Protein AF-A0A3E3DWA5-F1 (afdb_monomer_lite)

Foldseek 3Di:
DLVVVVCCCCPVVVDDDDPVRSVVSVVVVVVVVVVVVVVVLLVLLVQLVVCCVVVVAVDSVRSCVVVVPDPVSSVVSVVSNVVVD

Sequence (85 aa):
KAEQILEILEKKYDTLLEKEEEKEVRKMCTFSEALIEKSELRGKANSVLQLVKNHIASNIEQAMDMLSVEPSSREDIMKILEQKL

Secondary structure (DSSP, 8-state):
-HHHHHHHHHHHH-----HHHHHHHHHHHHHHHHHHHHHHHHHHHHHHHHHHHTTSSSSHHHHHHHTT--HHHHHHHHHHHHTT-

Radius of gyration: 19.06 Å; chains: 1; bounding box: 35×25×51 Å

pLDDT: mean 93.35, std 3.89, range [68.44, 97.12]

Organism: NCBI:txid1323

Structure (mmCIF, N/CA/C/O backbone):
data_AF-A0A3E3DWA5-F1
#
_entry.id   AF-A0A3E3DWA5-F1
#
loop_
_atom_site.group_PDB
_atom_site.id
_atom_site.type_symbol
_atom_site.label_atom_id
_atom_site.label_alt_id
_atom_site.label_comp_id
_atom_site.label_asym_id
_atom_site.label_entity_id
_atom_site.label_seq_id
_atom_site.pdbx_PDB_ins_code
_atom_site.Cartn_x
_atom_site.Cartn_y
_atom_site.Cartn_z
_atom_site.occupancy
_atom_site.B_iso_or_equiv
_atom_site.auth_seq_id
_atom_site.auth_comp_id
_atom_site.auth_asym_id
_atom_site.auth_atom_id
_atom_site.pdbx_PDB_model_num
ATOM 1 N N . LYS A 1 1 ? 10.816 -6.054 -8.806 1.00 83.00 1 LYS A N 1
ATOM 2 C CA . LYS A 1 1 ? 9.541 -6.172 -9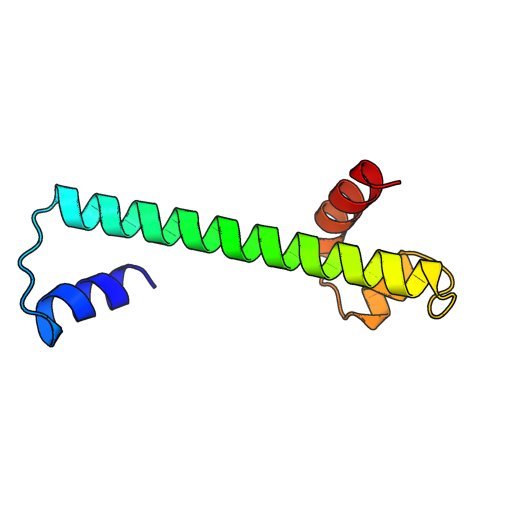.555 1.00 83.00 1 LYS A CA 1
ATOM 3 C C . LYS A 1 1 ? 9.630 -5.527 -10.939 1.00 83.00 1 LYS A C 1
ATOM 5 O O . LYS A 1 1 ? 9.337 -6.207 -11.910 1.00 83.00 1 LYS A O 1
ATOM 10 N N . ALA A 1 2 ? 10.110 -4.282 -11.048 1.00 91.62 2 ALA A N 1
ATOM 11 C CA . ALA A 1 2 ? 10.291 -3.598 -12.337 1.00 91.62 2 ALA A CA 1
ATOM 12 C C . ALA A 1 2 ? 11.141 -4.384 -13.357 1.00 91.62 2 ALA A C 1
ATOM 14 O O . ALA A 1 2 ? 10.696 -4.579 -14.478 1.00 91.62 2 ALA A O 1
ATOM 15 N N . GLU A 1 3 ? 12.296 -4.927 -12.957 1.00 92.50 3 GLU A N 1
ATOM 16 C CA . GLU A 1 3 ? 13.155 -5.696 -13.882 1.00 92.50 3 GLU A CA 1
ATOM 17 C C . GLU A 1 3 ? 12.494 -6.977 -14.408 1.00 92.50 3 GLU A C 1
ATOM 19 O O . GLU A 1 3 ? 12.698 -7.356 -15.552 1.00 92.50 3 GLU A O 1
ATOM 24 N N . GLN A 1 4 ? 11.638 -7.620 -13.609 1.00 93.00 4 GLN A N 1
ATOM 25 C CA . GLN A 1 4 ? 10.867 -8.778 -14.074 1.00 93.00 4 GLN A CA 1
ATOM 26 C C . GLN A 1 4 ? 9.812 -8.365 -15.106 1.00 93.00 4 GLN A C 1
ATOM 28 O O . GLN A 1 4 ? 9.518 -9.124 -16.022 1.00 93.00 4 GLN A O 1
ATOM 33 N N . ILE A 1 5 ? 9.227 -7.172 -14.955 1.00 93.12 5 ILE A N 1
ATOM 34 C CA . ILE A 1 5 ? 8.266 -6.624 -15.917 1.00 93.12 5 ILE A CA 1
ATOM 35 C C . ILE A 1 5 ? 8.981 -6.271 -17.221 1.00 93.12 5 ILE A C 1
ATOM 37 O O . ILE A 1 5 ? 8.494 -6.654 -1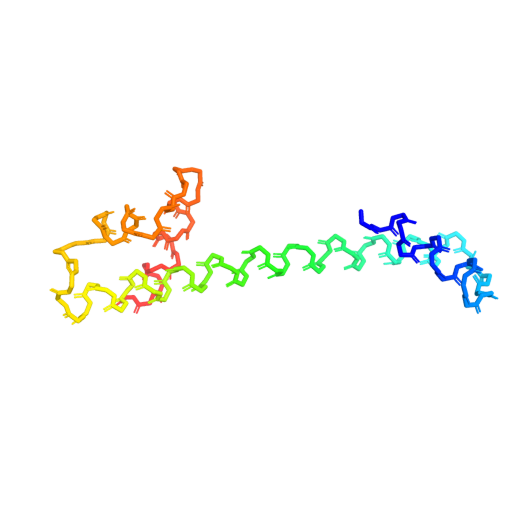8.279 1.00 93.12 5 ILE A O 1
ATOM 41 N N . LEU A 1 6 ? 10.145 -5.623 -17.147 1.00 93.06 6 LEU A N 1
ATOM 42 C CA . LEU A 1 6 ? 10.987 -5.349 -18.314 1.00 93.06 6 LEU A CA 1
ATOM 43 C C . LEU A 1 6 ? 11.373 -6.642 -19.038 1.00 93.06 6 LEU A C 1
ATOM 45 O O . LEU A 1 6 ? 11.127 -6.769 -20.233 1.00 93.06 6 LEU A O 1
ATOM 49 N N . GLU A 1 7 ? 11.836 -7.653 -18.300 1.00 92.25 7 GLU A N 1
ATOM 50 C CA . GLU A 1 7 ? 12.166 -8.961 -18.870 1.00 92.25 7 GLU A CA 1
ATOM 51 C C . GLU A 1 7 ? 10.958 -9.628 -19.549 1.00 92.25 7 GLU A C 1
ATOM 53 O O . GLU A 1 7 ? 11.101 -10.256 -20.597 1.00 92.25 7 GLU A O 1
ATOM 58 N N . ILE A 1 8 ? 9.756 -9.505 -18.978 1.00 94.62 8 ILE A N 1
ATOM 59 C CA . ILE A 1 8 ? 8.527 -10.016 -19.596 1.00 94.62 8 ILE A CA 1
ATOM 60 C C . ILE A 1 8 ? 8.215 -9.264 -20.893 1.00 94.62 8 ILE A C 1
ATOM 62 O O . ILE A 1 8 ? 7.887 -9.912 -21.887 1.00 94.62 8 ILE A O 1
ATOM 66 N N . LEU A 1 9 ? 8.299 -7.933 -20.889 1.00 91.12 9 LEU A N 1
ATOM 67 C CA . LEU A 1 9 ? 8.010 -7.104 -22.061 1.00 91.12 9 LEU A CA 1
ATOM 68 C C . LEU A 1 9 ? 8.968 -7.427 -23.212 1.00 91.12 9 LEU A C 1
ATOM 70 O O . LEU A 1 9 ? 8.512 -7.683 -24.322 1.00 91.12 9 LEU A O 1
ATOM 74 N N . GLU A 1 10 ? 10.261 -7.530 -22.925 1.00 89.56 10 GLU A N 1
ATOM 75 C CA . GLU A 1 10 ? 11.273 -7.842 -23.933 1.00 89.56 10 GLU A CA 1
ATOM 76 C C . GLU A 1 10 ? 11.201 -9.301 -24.393 1.00 89.56 10 GLU A C 1
ATOM 78 O O . GLU A 1 10 ? 11.141 -9.577 -25.584 1.00 89.56 10 GLU A O 1
ATOM 83 N N . LYS A 1 11 ? 11.184 -10.272 -23.470 1.00 91.31 11 LYS A N 1
ATOM 84 C CA . LYS A 1 11 ? 11.369 -11.687 -23.840 1.00 91.31 11 LYS A CA 1
ATOM 85 C C . LYS A 1 11 ? 10.084 -12.420 -24.194 1.00 91.31 11 LYS A C 1
ATOM 87 O O . LYS A 1 11 ? 10.141 -13.407 -24.922 1.00 91.31 11 LYS A O 1
ATOM 92 N N . LYS A 1 12 ? 8.940 -12.027 -23.623 1.00 90.56 12 LYS A N 1
ATOM 93 C CA . LYS A 1 12 ? 7.658 -12.718 -23.868 1.00 90.56 12 LYS A CA 1
ATOM 94 C C . LYS A 1 12 ? 6.794 -12.007 -24.894 1.00 90.56 12 LYS A C 1
ATOM 96 O O . LYS A 1 12 ? 6.030 -12.680 -25.579 1.00 90.56 12 LYS A O 1
ATOM 101 N N . TYR A 1 13 ? 6.893 -10.684 -24.961 1.00 89.88 13 TYR A N 1
ATOM 102 C CA . TYR A 1 13 ? 6.090 -9.867 -25.866 1.00 89.88 13 TYR A CA 1
ATOM 103 C C . TYR A 1 13 ? 6.899 -9.265 -27.022 1.00 89.88 13 TYR A C 1
ATOM 105 O O . TYR A 1 13 ? 6.292 -8.646 -27.889 1.00 89.88 13 TYR A O 1
ATOM 113 N N . ASP A 1 14 ? 8.218 -9.502 -27.067 1.00 90.94 14 ASP A N 1
ATOM 114 C CA . ASP A 1 14 ? 9.135 -9.014 -28.111 1.00 90.94 14 ASP A CA 1
ATOM 115 C C . ASP A 1 14 ? 9.082 -7.483 -28.281 1.00 90.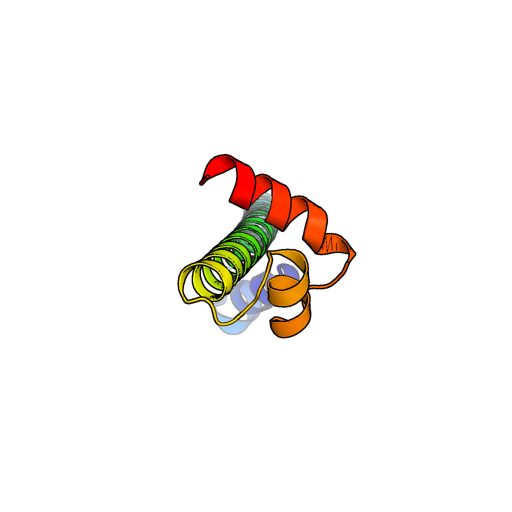94 14 ASP A C 1
ATOM 117 O O . ASP A 1 14 ? 9.234 -6.933 -29.372 1.00 90.94 14 ASP A O 1
ATOM 121 N N . THR A 1 15 ? 8.827 -6.772 -27.176 1.00 88.88 15 THR A N 1
ATOM 122 C CA . THR A 1 15 ? 8.804 -5.310 -27.143 1.00 88.88 15 THR A CA 1
ATOM 123 C C . THR A 1 15 ? 10.224 -4.794 -26.943 1.00 88.88 15 THR A C 1
ATOM 125 O O . THR A 1 15 ? 10.781 -4.901 -25.852 1.00 88.88 15 THR A O 1
ATOM 128 N N . LEU A 1 16 ? 10.799 -4.194 -27.983 1.00 87.38 16 LEU A N 1
ATOM 129 C CA . LEU A 1 16 ? 12.045 -3.434 -27.883 1.00 87.38 16 LEU A CA 1
ATOM 130 C C . LEU A 1 16 ? 11.763 -2.096 -27.199 1.00 87.38 16 LEU A C 1
ATOM 132 O O . LEU A 1 16 ? 11.072 -1.257 -27.771 1.00 87.38 16 LEU A O 1
ATOM 136 N N . LEU A 1 17 ? 12.289 -1.916 -25.989 1.00 88.44 17 LEU A N 1
ATOM 137 C CA . LEU A 1 17 ? 12.160 -0.675 -25.231 1.00 88.44 17 LEU A CA 1
ATOM 138 C C . LEU A 1 17 ? 13.418 0.178 -25.393 1.00 88.44 17 LEU A C 1
ATOM 140 O O . LEU A 1 17 ? 14.544 -0.302 -25.249 1.00 88.44 17 LEU A O 1
ATOM 144 N N . GLU A 1 18 ? 13.241 1.467 -25.660 1.00 93.94 18 GLU A N 1
ATOM 145 C CA . GLU A 1 18 ? 14.328 2.431 -25.533 1.00 93.94 18 GLU A CA 1
ATOM 146 C C . GLU A 1 18 ? 14.619 2.736 -24.055 1.00 93.94 18 GLU A C 1
ATOM 148 O O . GLU A 1 18 ? 13.774 2.580 -23.171 1.00 93.94 18 GLU A O 1
ATOM 153 N N . LYS A 1 19 ? 15.815 3.266 -23.770 1.00 93.25 19 LYS A N 1
ATOM 154 C CA . LYS A 1 19 ? 16.243 3.584 -22.393 1.00 93.25 19 LYS A CA 1
ATOM 155 C C . LYS A 1 19 ? 15.261 4.476 -21.631 1.00 93.25 19 LYS A C 1
ATOM 157 O O . LYS A 1 19 ? 15.134 4.339 -20.413 1.00 93.25 19 LYS A O 1
ATOM 162 N N . GLU A 1 20 ? 14.609 5.415 -22.316 1.00 95.19 20 GLU A N 1
ATOM 163 C CA . GLU A 1 20 ? 13.633 6.289 -21.660 1.00 95.19 20 GLU A CA 1
ATOM 164 C C . GLU A 1 20 ? 12.335 5.536 -21.340 1.00 95.19 20 GLU A C 1
ATOM 166 O O . GLU A 1 20 ? 11.780 5.723 -20.260 1.00 95.19 20 GLU A O 1
ATOM 171 N N . GLU A 1 21 ? 11.901 4.610 -22.197 1.00 93.12 21 GLU A N 1
ATOM 172 C CA . GLU A 1 21 ? 10.731 3.766 -21.938 1.00 93.12 21 GLU A CA 1
ATOM 173 C C . GLU A 1 21 ? 10.986 2.809 -20.770 1.00 93.12 21 GLU A C 1
ATOM 175 O O . GLU A 1 21 ? 10.146 2.691 -19.876 1.00 93.12 21 GLU A O 1
ATOM 180 N N . GLU A 1 22 ? 12.176 2.200 -20.687 1.00 93.62 22 GLU A N 1
ATOM 181 C CA . GLU A 1 22 ? 12.529 1.376 -19.527 1.00 93.62 22 GLU A CA 1
ATOM 182 C C . GLU A 1 22 ? 12.497 2.180 -18.217 1.00 93.62 22 GLU A C 1
ATOM 184 O O . GLU A 1 22 ? 12.088 1.692 -17.158 1.00 93.62 22 GLU A O 1
ATOM 189 N N . LYS A 1 23 ? 12.962 3.431 -18.264 1.00 95.56 23 LYS A N 1
ATOM 190 C CA . LYS A 1 23 ? 12.965 4.335 -17.112 1.00 95.56 23 LYS A CA 1
ATOM 191 C C . LYS A 1 23 ? 11.544 4.707 -16.696 1.00 95.56 23 LYS A C 1
ATOM 193 O O . LYS A 1 23 ? 11.271 4.737 -15.495 1.00 95.56 23 LYS A O 1
ATOM 198 N N . GLU A 1 24 ? 10.641 4.937 -17.643 1.00 95.69 24 GLU A N 1
ATOM 199 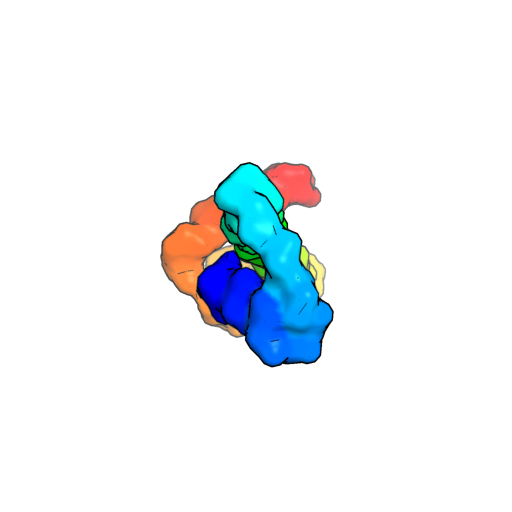C CA . GLU A 1 24 ? 9.222 5.147 -17.346 1.00 95.69 24 GLU A CA 1
ATOM 200 C C . GLU A 1 24 ? 8.573 3.896 -16.741 1.00 95.69 24 GLU A C 1
ATOM 202 O O . GLU A 1 24 ? 7.883 4.006 -15.727 1.00 95.69 24 GLU A O 1
ATOM 207 N N . VAL A 1 25 ? 8.872 2.694 -17.248 1.00 94.50 25 VAL A N 1
ATOM 208 C CA . VAL A 1 25 ? 8.400 1.437 -16.637 1.00 94.50 25 VAL A CA 1
ATOM 209 C C . VAL A 1 25 ? 8.862 1.330 -15.183 1.00 94.50 25 VAL A C 1
ATOM 211 O O . VAL A 1 25 ? 8.054 1.021 -14.302 1.00 94.50 25 VAL A O 1
ATOM 214 N N . ARG A 1 26 ? 10.132 1.638 -14.892 1.00 95.56 26 ARG A N 1
ATOM 215 C CA . ARG A 1 26 ? 10.656 1.631 -13.515 1.00 95.56 26 ARG A CA 1
ATOM 216 C C . ARG A 1 26 ? 9.924 2.636 -12.623 1.00 95.56 26 ARG A C 1
ATOM 218 O O . ARG A 1 26 ? 9.474 2.253 -11.544 1.00 95.56 26 ARG A O 1
ATOM 225 N N . LYS A 1 27 ? 9.733 3.880 -13.082 1.00 96.31 27 LYS A N 1
ATOM 226 C CA . LYS A 1 27 ? 8.972 4.906 -12.343 1.00 96.31 27 LYS A CA 1
ATOM 227 C C . LYS A 1 27 ? 7.543 4.454 -12.053 1.00 96.31 27 LYS A C 1
ATOM 229 O O . LYS A 1 27 ? 7.085 4.570 -10.919 1.00 96.31 27 LYS A O 1
ATOM 234 N N . MET A 1 28 ? 6.859 3.910 -13.057 1.00 95.50 28 MET A N 1
ATOM 235 C CA . MET A 1 28 ? 5.488 3.421 -12.926 1.00 95.50 28 MET A CA 1
ATOM 236 C C . MET A 1 28 ? 5.394 2.259 -11.938 1.00 95.50 28 MET A C 1
ATOM 238 O O . MET A 1 28 ? 4.473 2.228 -11.123 1.00 95.50 28 MET A O 1
ATOM 242 N N . CYS A 1 29 ? 6.364 1.343 -11.948 1.00 94.75 29 CYS A N 1
ATOM 243 C CA . CYS A 1 29 ? 6.426 0.256 -10.974 1.00 94.75 29 CYS A CA 1
ATOM 244 C C . CYS A 1 29 ? 6.571 0.794 -9.548 1.00 94.75 29 CYS A C 1
ATOM 246 O O . CYS A 1 29 ? 5.748 0.460 -8.698 1.00 94.75 29 CYS A O 1
ATOM 248 N N . THR A 1 30 ? 7.541 1.679 -9.299 1.00 94.75 30 THR A N 1
ATOM 249 C CA . THR A 1 30 ? 7.740 2.289 -7.974 1.00 94.75 30 THR A CA 1
ATOM 250 C C . THR A 1 30 ? 6.504 3.056 -7.511 1.00 94.75 30 THR A C 1
ATOM 252 O O . THR A 1 30 ? 6.069 2.913 -6.371 1.00 94.75 30 THR A O 1
ATOM 255 N N . PHE A 1 31 ? 5.889 3.834 -8.403 1.00 94.62 31 PHE A N 1
ATOM 256 C CA . PHE A 1 31 ? 4.659 4.552 -8.088 1.00 94.62 31 PHE A CA 1
ATOM 257 C C . PHE A 1 31 ? 3.513 3.592 -7.740 1.00 94.62 31 PHE A C 1
ATOM 259 O O . PHE A 1 31 ? 2.807 3.805 -6.756 1.00 94.62 31 PHE A O 1
ATOM 266 N N . SER A 1 32 ? 3.351 2.507 -8.502 1.00 94.00 32 SER A N 1
ATOM 267 C CA . SER A 1 32 ? 2.321 1.499 -8.236 1.00 94.00 32 SER A CA 1
ATOM 268 C C . SER A 1 32 ? 2.520 0.793 -6.892 1.00 94.00 32 SER A C 1
ATOM 270 O O . SER A 1 32 ? 1.546 0.555 -6.186 1.00 94.00 32 SER A O 1
ATOM 272 N N . GLU A 1 33 ? 3.766 0.511 -6.505 1.00 93.50 33 GLU A N 1
ATOM 273 C CA . GLU A 1 33 ? 4.099 -0.098 -5.213 1.00 93.50 33 GLU A CA 1
ATOM 274 C C . GLU A 1 33 ? 3.715 0.833 -4.059 1.00 93.50 33 GLU A C 1
ATOM 276 O O . GLU A 1 33 ? 2.999 0.411 -3.151 1.00 93.50 33 GLU A O 1
ATOM 281 N N . ALA A 1 34 ? 4.064 2.118 -4.159 1.00 92.88 34 ALA A N 1
ATOM 282 C CA . ALA A 1 34 ? 3.669 3.120 -3.170 1.00 92.88 34 ALA A CA 1
ATOM 283 C C . ALA A 1 34 ? 2.138 3.274 -3.062 1.00 92.88 34 ALA A C 1
ATOM 285 O O . ALA A 1 34 ? 1.595 3.470 -1.972 1.00 92.88 34 ALA A O 1
ATOM 286 N N . LEU A 1 35 ? 1.409 3.177 -4.183 1.00 94.00 35 LEU A N 1
ATOM 287 C CA . LEU A 1 35 ? -0.056 3.199 -4.166 1.00 94.00 35 LEU A CA 1
ATOM 288 C C . LEU A 1 35 ? -0.650 1.964 -3.482 1.00 94.00 35 LEU A C 1
ATOM 290 O O . LEU A 1 35 ? -1.606 2.108 -2.715 1.00 94.00 35 LEU A O 1
ATOM 294 N N . ILE A 1 36 ? -0.100 0.776 -3.747 1.00 92.94 36 ILE A N 1
ATOM 295 C CA . ILE A 1 36 ? -0.534 -0.475 -3.114 1.00 92.94 36 ILE A CA 1
ATOM 296 C C . ILE A 1 36 ? -0.329 -0.379 -1.602 1.00 92.94 36 ILE A C 1
ATOM 298 O O . ILE A 1 36 ? -1.301 -0.527 -0.863 1.00 92.94 36 ILE A O 1
ATOM 302 N N . GLU A 1 37 ? 0.871 -0.017 -1.149 1.00 91.06 37 GLU A N 1
ATOM 303 C CA . GLU A 1 37 ? 1.191 0.139 0.276 1.00 91.06 37 GLU A CA 1
ATOM 304 C C . GLU A 1 37 ? 0.232 1.122 0.967 1.00 91.06 37 GLU A C 1
ATOM 306 O O . GLU A 1 37 ? -0.398 0.810 1.983 1.00 91.06 37 GLU A O 1
ATOM 311 N N . LYS A 1 38 ? 0.006 2.291 0.355 1.00 91.19 38 LYS A N 1
ATOM 312 C CA . LYS A 1 38 ? -0.948 3.280 0.871 1.00 91.19 38 LYS A CA 1
ATOM 313 C C . LYS A 1 38 ? -2.381 2.741 0.935 1.00 91.19 38 LYS A C 1
ATOM 315 O O . LYS A 1 38 ? -3.131 3.080 1.856 1.00 91.19 38 LYS A O 1
ATOM 320 N N . SER A 1 39 ? -2.792 1.935 -0.044 1.00 92.12 39 SER A N 1
ATOM 321 C CA . SER A 1 39 ? -4.123 1.324 -0.069 1.00 92.12 39 SER A CA 1
ATOM 322 C C . SER A 1 39 ? -4.292 0.266 1.024 1.00 92.12 39 SER A C 1
ATOM 324 O O . SER A 1 39 ? -5.336 0.242 1.679 1.00 92.12 39 SER A O 1
ATOM 326 N N . GLU A 1 40 ? -3.254 -0.528 1.296 1.00 94.06 40 GLU A N 1
ATOM 327 C CA . GLU A 1 40 ? -3.238 -1.534 2.359 1.00 94.06 40 GLU A CA 1
ATOM 328 C C . GLU A 1 40 ? -3.316 -0.887 3.743 1.00 94.06 40 GLU A C 1
ATOM 330 O O . GLU A 1 40 ? -4.150 -1.288 4.558 1.00 94.06 40 GLU A O 1
ATOM 335 N N . LEU A 1 41 ? -2.534 0.172 3.989 1.00 94.19 41 LEU A N 1
ATOM 336 C CA . LEU A 1 41 ? -2.611 0.955 5.228 1.00 94.19 41 LEU A CA 1
ATOM 337 C C . LEU A 1 41 ? -4.017 1.525 5.441 1.00 94.19 41 LEU A C 1
ATOM 339 O O . LEU A 1 41 ? -4.591 1.410 6.526 1.00 94.19 41 LEU A O 1
ATOM 343 N N . ARG A 1 42 ? -4.623 2.085 4.386 1.00 93.94 42 ARG A N 1
ATOM 344 C CA . ARG A 1 42 ? -5.993 2.611 4.450 1.00 93.94 42 ARG A CA 1
ATOM 345 C C . ARG A 1 42 ? -7.028 1.505 4.685 1.00 93.94 42 ARG A C 1
ATOM 347 O O . ARG A 1 42 ? -8.001 1.747 5.403 1.00 93.94 42 ARG A O 1
ATOM 354 N N . GLY A 1 43 ? -6.828 0.324 4.102 1.00 94.88 43 GLY A N 1
ATOM 355 C CA . GLY A 1 43 ? -7.648 -0.865 4.328 1.00 94.88 43 GLY A CA 1
ATOM 356 C C . GLY A 1 43 ? -7.587 -1.330 5.782 1.00 94.88 43 GLY A C 1
ATOM 357 O O . GLY A 1 43 ? -8.627 -1.439 6.428 1.00 94.88 43 GLY A O 1
ATOM 358 N N . LYS A 1 44 ? -6.379 -1.489 6.335 1.00 95.25 44 LYS A N 1
ATOM 359 C CA . LYS A 1 44 ? -6.170 -1.837 7.749 1.00 95.25 44 LYS A CA 1
ATOM 360 C C . LYS A 1 44 ? -6.796 -0.800 8.683 1.00 95.25 44 LYS A C 1
ATOM 362 O O . LYS A 1 44 ? -7.513 -1.182 9.601 1.00 95.25 44 LYS A O 1
ATOM 367 N N . ALA A 1 45 ? -6.621 0.495 8.412 1.00 95.81 45 ALA A N 1
ATOM 368 C CA . ALA A 1 45 ? -7.257 1.559 9.191 1.00 95.81 45 ALA A CA 1
ATOM 369 C C . ALA A 1 45 ? -8.793 1.454 9.189 1.00 95.81 45 ALA A C 1
ATOM 371 O O . ALA A 1 45 ? -9.428 1.602 10.229 1.00 95.81 45 ALA A O 1
ATOM 372 N N . ASN A 1 46 ? -9.412 1.154 8.042 1.00 95.81 46 ASN A N 1
ATOM 373 C CA . ASN A 1 46 ? -10.859 0.925 7.985 1.00 95.81 46 ASN A CA 1
ATOM 374 C C . ASN A 1 46 ? -11.285 -0.266 8.852 1.00 95.81 46 ASN A C 1
ATOM 376 O O . ASN A 1 46 ? -12.263 -0.152 9.589 1.00 95.81 46 ASN A O 1
ATOM 380 N N . SER A 1 47 ? -10.546 -1.374 8.792 1.00 96.50 47 SER A N 1
ATOM 381 C CA . SER A 1 47 ? -10.822 -2.557 9.608 1.00 96.50 47 SER A CA 1
ATOM 382 C C . SER A 1 47 ? -10.675 -2.267 11.103 1.00 96.50 47 SER A C 1
ATOM 384 O O . SER A 1 47 ? -11.554 -2.638 11.875 1.00 96.50 47 SER A O 1
ATOM 386 N N . VAL A 1 48 ? -9.627 -1.539 11.514 1.00 96.75 48 VAL A N 1
ATOM 387 C CA . VAL A 1 48 ? -9.445 -1.080 12.905 1.00 96.75 48 VAL A CA 1
ATOM 388 C C . VAL A 1 48 ? -10.667 -0.285 13.364 1.00 96.75 48 VAL A C 1
ATOM 390 O O . VAL A 1 48 ? -11.261 -0.596 14.395 1.00 96.75 48 VAL A O 1
ATOM 393 N N . LEU A 1 49 ? -11.093 0.698 12.565 1.00 95.44 49 LEU A N 1
ATOM 394 C CA . LEU A 1 49 ? -12.255 1.522 12.886 1.00 95.44 49 LEU A CA 1
ATOM 395 C C . LEU A 1 49 ? -13.537 0.687 13.009 1.00 95.44 49 LEU A C 1
ATOM 397 O O . LEU A 1 49 ? -14.344 0.938 13.900 1.00 95.44 49 LEU A O 1
ATOM 401 N N . GLN A 1 50 ? -13.734 -0.304 12.136 1.00 95.81 50 GLN A N 1
ATOM 402 C CA . GLN A 1 50 ? -14.889 -1.203 12.196 1.00 95.81 50 GLN A CA 1
ATOM 403 C C . GLN A 1 50 ? -14.879 -2.092 13.442 1.00 95.81 50 GLN A C 1
ATOM 405 O O . GLN A 1 50 ? -15.925 -2.248 14.067 1.00 95.81 50 GLN A O 1
ATOM 410 N N . LEU A 1 51 ? -13.724 -2.635 13.839 1.00 96.75 51 LEU A N 1
ATOM 411 C CA . LEU A 1 51 ? -13.604 -3.451 15.053 1.00 96.75 51 LEU A CA 1
ATOM 412 C C . LEU A 1 51 ? -13.978 -2.657 16.309 1.00 96.75 51 LEU A C 1
ATOM 414 O O . LEU A 1 51 ? -14.688 -3.179 17.169 1.00 96.75 51 LEU A O 1
ATOM 418 N N . VAL A 1 52 ? -13.554 -1.393 16.386 1.00 95.19 52 VAL A N 1
ATOM 419 C CA . VAL A 1 52 ? -13.906 -0.498 17.498 1.00 95.19 52 VAL A CA 1
ATOM 420 C C . VAL A 1 52 ? -15.385 -0.103 17.444 1.00 95.19 52 VAL A C 1
ATOM 422 O O . VAL A 1 52 ? -16.086 -0.214 18.447 1.00 95.19 52 VAL A O 1
ATOM 425 N N . LYS A 1 53 ? -15.900 0.305 16.274 1.00 94.88 53 LYS A N 1
ATOM 426 C CA . LYS A 1 53 ? -17.311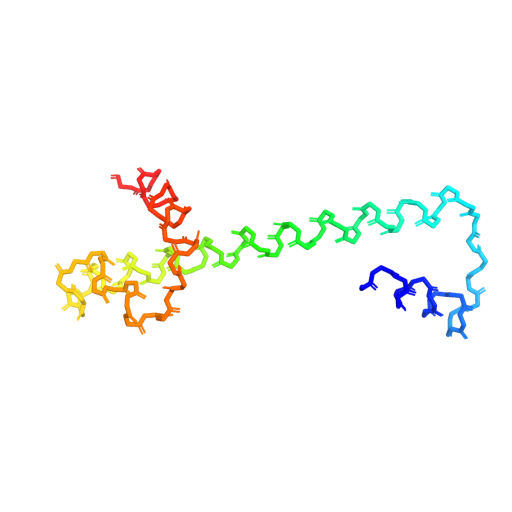 0.710 16.107 1.00 94.88 53 LYS A CA 1
ATOM 427 C C . LYS A 1 53 ? -18.298 -0.415 16.403 1.00 94.88 53 LYS A C 1
ATOM 429 O O . LYS A 1 53 ? -19.368 -0.155 16.936 1.00 94.88 53 LYS A O 1
ATOM 434 N N . ASN A 1 54 ? -17.938 -1.650 16.069 1.00 96.25 54 ASN A N 1
ATOM 435 C CA . ASN A 1 54 ? -18.771 -2.822 16.325 1.00 96.25 54 ASN A CA 1
ATOM 436 C C . ASN A 1 54 ? -18.578 -3.389 17.742 1.00 96.25 54 ASN A C 1
ATOM 438 O O . ASN A 1 54 ? -19.095 -4.465 18.027 1.00 96.25 54 ASN A O 1
ATOM 442 N N . HIS A 1 55 ? -17.826 -2.702 18.614 1.00 94.00 55 HIS A N 1
ATOM 443 C CA . HIS A 1 55 ? -17.513 -3.136 19.980 1.00 94.00 55 HIS A CA 1
ATOM 444 C C . HIS A 1 55 ? -16.854 -4.526 20.064 1.00 94.00 55 HIS A C 1
ATOM 446 O O . HIS A 1 55 ? -16.961 -5.210 21.079 1.00 94.00 55 HIS A O 1
ATOM 452 N N . ILE A 1 56 ? -16.163 -4.949 18.998 1.00 95.81 56 ILE A N 1
ATOM 453 C CA . ILE A 1 56 ? -15.381 -6.194 18.969 1.00 95.81 56 ILE A CA 1
ATOM 454 C C . ILE A 1 56 ? -14.042 -5.973 19.681 1.00 95.81 56 ILE A C 1
ATOM 456 O O . ILE A 1 56 ? -13.581 -6.833 20.428 1.00 95.81 56 ILE A O 1
ATOM 460 N N . ALA A 1 57 ? -13.435 -4.804 19.466 1.00 95.88 57 ALA A N 1
ATOM 461 C CA . ALA A 1 57 ? -12.274 -4.334 20.207 1.00 95.88 57 ALA A CA 1
ATOM 462 C C . ALA A 1 57 ? -12.671 -3.168 21.118 1.00 95.88 57 ALA A C 1
ATOM 464 O O . ALA A 1 57 ? -13.487 -2.323 20.747 1.00 95.88 57 ALA A O 1
ATOM 465 N N . SER A 1 58 ? -12.057 -3.100 22.297 1.00 94.50 58 SER A N 1
ATOM 466 C CA . SER A 1 58 ? -12.350 -2.072 23.302 1.00 94.50 58 SER A CA 1
ATOM 467 C C . SER A 1 58 ? -11.743 -0.716 22.937 1.00 94.50 58 SER A C 1
ATOM 469 O O . SER A 1 58 ? -12.233 0.321 23.376 1.00 94.50 58 SER A O 1
ATOM 471 N N . ASN A 1 59 ? -10.657 -0.714 22.158 1.00 94.56 59 ASN A N 1
ATOM 472 C CA . ASN A 1 59 ? -9.952 0.483 21.710 1.00 94.56 59 ASN A CA 1
ATOM 473 C C . ASN A 1 59 ? -9.152 0.214 20.417 1.00 94.56 59 ASN A C 1
ATOM 475 O O . ASN A 1 59 ? -9.103 -0.911 19.912 1.00 94.56 59 ASN A O 1
ATOM 479 N N . ILE A 1 60 ? -8.537 1.274 19.884 1.00 94.88 60 ILE A N 1
ATOM 480 C CA . ILE A 1 60 ? -7.751 1.245 18.643 1.00 94.88 60 ILE A CA 1
ATOM 481 C C . ILE A 1 60 ? -6.536 0.314 18.760 1.00 94.88 60 ILE A C 1
ATOM 483 O O . ILE A 1 60 ? -6.283 -0.454 17.835 1.00 94.88 60 ILE A O 1
ATOM 487 N N . GLU A 1 61 ? -5.805 0.344 19.878 1.00 95.12 61 GLU A N 1
ATOM 488 C CA . GLU A 1 61 ? -4.609 -0.490 20.077 1.00 95.12 61 GLU A CA 1
ATOM 489 C C . GLU A 1 61 ? -4.951 -1.981 20.038 1.00 95.12 61 GLU A C 1
ATOM 491 O O . GLU A 1 61 ? -4.356 -2.729 19.263 1.00 95.12 61 GLU A O 1
ATOM 496 N N . GLN A 1 62 ? -5.988 -2.393 20.772 1.00 96.75 62 GLN A N 1
ATOM 497 C CA . GLN A 1 62 ? -6.479 -3.769 20.762 1.00 96.75 62 GLN A CA 1
ATOM 498 C C . GLN A 1 62 ? -6.922 -4.188 19.352 1.00 96.75 62 GLN A C 1
ATOM 500 O O . GLN A 1 62 ? -6.636 -5.302 18.919 1.00 96.75 62 GLN A O 1
ATOM 505 N N . ALA A 1 63 ? -7.596 -3.307 18.608 1.00 97.12 63 ALA A N 1
ATOM 506 C CA . ALA A 1 63 ? -7.990 -3.588 17.229 1.00 97.12 63 ALA A CA 1
ATOM 507 C C . ALA A 1 63 ? -6.778 -3.756 16.289 1.00 97.12 63 ALA A C 1
ATOM 509 O O . ALA A 1 63 ? -6.802 -4.620 15.411 1.00 97.12 63 ALA A O 1
ATOM 510 N N . MET A 1 64 ? -5.712 -2.968 16.471 1.00 96.38 64 MET A N 1
ATOM 511 C CA . MET A 1 64 ? -4.459 -3.128 15.723 1.00 96.38 64 MET A CA 1
ATOM 512 C C . MET A 1 64 ? -3.742 -4.438 16.075 1.00 96.38 64 MET A C 1
ATOM 514 O O . MET A 1 64 ? -3.246 -5.111 15.171 1.00 96.38 64 MET A O 1
ATOM 518 N N . ASP A 1 65 ? -3.729 -4.830 17.351 1.00 97.06 65 ASP A N 1
ATOM 519 C CA . ASP A 1 65 ? -3.176 -6.115 17.796 1.00 97.06 65 ASP A CA 1
ATOM 520 C C . ASP A 1 65 ? -3.938 -7.294 17.172 1.00 97.06 65 ASP A C 1
ATOM 522 O O . ASP A 1 65 ? -3.324 -8.210 16.625 1.00 97.06 65 ASP A O 1
ATOM 526 N N . MET A 1 66 ? -5.277 -7.242 17.161 1.00 96.38 66 MET A N 1
ATOM 527 C CA . MET A 1 66 ? -6.123 -8.273 16.539 1.00 96.38 66 MET A CA 1
ATOM 528 C C . MET A 1 66 ? -5.879 -8.421 15.033 1.00 96.38 66 MET A C 1
ATOM 530 O O . MET A 1 66 ? -5.979 -9.523 14.497 1.00 96.38 66 MET A O 1
ATOM 534 N N . LEU A 1 67 ? -5.544 -7.328 14.346 1.00 95.31 67 LEU A N 1
ATOM 535 C CA . LEU A 1 67 ? -5.201 -7.329 12.921 1.00 95.31 67 LEU A CA 1
ATOM 536 C C . LEU A 1 67 ? -3.714 -7.601 12.657 1.00 95.31 67 LEU A C 1
ATOM 538 O O . LEU A 1 67 ? -3.286 -7.526 11.504 1.00 95.31 67 LEU A O 1
ATOM 542 N N . SER A 1 68 ? -2.932 -7.909 13.699 1.00 95.38 68 SER A N 1
ATOM 543 C CA . SER A 1 68 ? -1.484 -8.135 13.613 1.00 95.38 68 SER A CA 1
ATOM 544 C C . SER A 1 68 ? -0.757 -6.994 12.891 1.00 95.38 68 SER A C 1
ATOM 546 O O . SER A 1 68 ? 0.115 -7.219 12.052 1.00 95.38 68 SER A O 1
ATOM 548 N N . VAL A 1 69 ? -1.144 -5.745 13.174 1.00 94.06 69 VAL A N 1
ATOM 549 C CA . VAL A 1 69 ? -0.477 -4.577 12.591 1.00 94.06 69 VAL A CA 1
ATOM 550 C C . VAL A 1 69 ? 0.927 -4.453 13.178 1.00 94.06 69 VAL A C 1
ATOM 552 O O . VAL A 1 69 ? 1.099 -4.290 14.393 1.00 94.06 69 VAL A O 1
ATOM 555 N N . GLU A 1 70 ? 1.919 -4.476 12.290 1.00 94.06 70 GLU A N 1
ATOM 556 C CA . GLU A 1 70 ? 3.320 -4.253 12.629 1.00 94.06 70 GLU A CA 1
ATOM 557 C C . GLU A 1 70 ? 3.5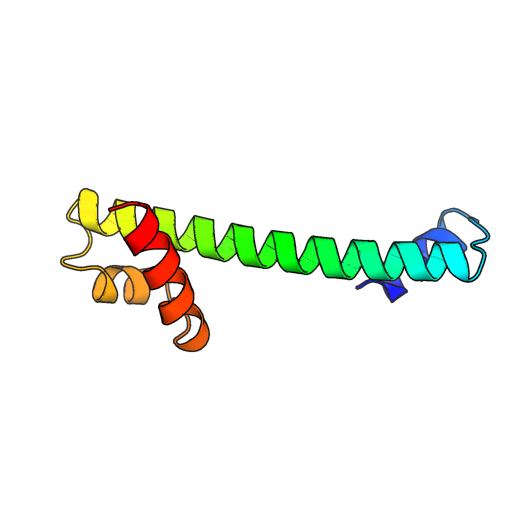37 -2.891 13.307 1.00 94.06 70 GLU A C 1
ATOM 559 O O . GLU A 1 70 ? 2.935 -1.899 12.885 1.00 94.06 70 GLU A O 1
ATOM 564 N N . PRO A 1 71 ? 4.417 -2.798 14.323 1.00 93.31 71 PRO A N 1
ATOM 565 C CA . PRO A 1 71 ? 4.686 -1.545 15.030 1.00 93.31 71 PRO A CA 1
ATOM 566 C C . PRO A 1 71 ? 5.076 -0.379 14.113 1.00 93.31 71 PRO A C 1
ATOM 568 O O . PRO A 1 71 ? 4.632 0.743 14.343 1.00 93.31 71 PRO A O 1
ATOM 571 N N . SER A 1 72 ? 5.843 -0.654 13.054 1.00 93.94 72 SER A N 1
ATOM 572 C CA . SER A 1 72 ? 6.282 0.322 12.045 1.00 93.94 72 SER A CA 1
ATOM 573 C C . SER A 1 72 ? 5.120 1.025 11.340 1.00 93.94 72 SER A C 1
ATOM 575 O O . SER A 1 72 ? 5.229 2.200 11.018 1.00 93.94 72 SER A O 1
ATOM 577 N N . SER A 1 73 ? 3.996 0.333 11.133 1.00 93.56 73 SER A N 1
ATOM 578 C CA . SER A 1 73 ? 2.826 0.864 10.422 1.00 93.56 73 SER A CA 1
ATOM 579 C C . SER A 1 73 ? 1.766 1.480 11.340 1.00 93.56 73 SER A C 1
ATOM 581 O O . SER A 1 73 ? 0.795 2.059 10.847 1.00 93.56 73 SER A O 1
ATOM 583 N N . ARG A 1 74 ? 1.888 1.338 12.669 1.00 95.31 74 ARG A N 1
ATOM 584 C CA . ARG A 1 74 ? 0.851 1.799 13.613 1.00 95.31 74 ARG A CA 1
ATOM 585 C C . ARG A 1 74 ? 0.663 3.309 13.574 1.00 95.31 74 ARG A C 1
ATOM 587 O O . ARG A 1 74 ? -0.476 3.770 13.587 1.00 95.31 74 ARG A O 1
ATOM 594 N N . GLU A 1 75 ? 1.756 4.062 13.482 1.00 95.25 75 GLU A N 1
ATOM 595 C CA . GLU A 1 75 ? 1.708 5.526 13.422 1.00 95.25 75 GLU A CA 1
ATOM 596 C C . GLU A 1 75 ? 0.965 6.012 12.168 1.00 95.25 75 GLU A C 1
ATOM 598 O O . GLU A 1 75 ? 0.104 6.888 12.252 1.00 95.25 75 GLU A O 1
ATOM 603 N N . ASP A 1 76 ? 1.223 5.394 11.014 1.00 94.94 76 ASP A N 1
ATOM 604 C CA . ASP A 1 76 ? 0.550 5.751 9.763 1.00 94.94 76 ASP A CA 1
ATOM 605 C C . ASP A 1 76 ? -0.939 5.400 9.786 1.00 94.94 76 ASP A C 1
ATOM 607 O O . ASP A 1 76 ? -1.774 6.184 9.329 1.00 94.94 76 ASP A O 1
ATOM 611 N N . ILE A 1 77 ? -1.303 4.252 10.369 1.00 94.81 77 ILE A N 1
ATOM 612 C CA . ILE A 1 77 ? -2.712 3.903 10.577 1.00 94.81 77 ILE A CA 1
ATOM 613 C C . ILE A 1 77 ? -3.386 4.918 11.501 1.00 94.81 77 ILE A C 1
ATOM 615 O O . ILE A 1 77 ? -4.499 5.350 11.196 1.00 94.81 77 ILE A O 1
ATOM 619 N N . MET A 1 78 ? -2.730 5.324 12.591 1.00 94.50 78 MET A N 1
ATOM 620 C CA . MET A 1 78 ? -3.276 6.309 13.524 1.00 94.50 78 MET A CA 1
ATOM 621 C C . MET A 1 78 ? -3.536 7.649 12.825 1.00 94.50 78 MET A C 1
ATOM 623 O O . MET A 1 78 ? -4.656 8.153 12.881 1.00 94.50 78 MET A O 1
ATOM 627 N N . LYS A 1 79 ? -2.573 8.155 12.043 1.00 94.88 79 LYS A N 1
ATOM 628 C CA . LYS A 1 79 ? -2.746 9.370 11.224 1.00 94.88 79 LYS A CA 1
ATOM 629 C C . LYS A 1 79 ? -3.921 9.258 10.247 1.00 94.88 79 LYS A C 1
ATOM 631 O O . LYS A 1 79 ? -4.668 10.215 10.054 1.00 94.88 79 LYS A O 1
ATOM 636 N N . ILE A 1 80 ? -4.111 8.095 9.613 1.00 94.12 80 ILE A N 1
ATOM 637 C CA . ILE A 1 80 ? -5.249 7.858 8.706 1.00 94.12 80 ILE A CA 1
ATOM 638 C C . ILE A 1 80 ? -6.581 7.841 9.471 1.00 94.12 80 ILE A C 1
ATOM 640 O O . ILE A 1 80 ? -7.597 8.282 8.927 1.00 94.12 80 ILE A O 1
ATOM 644 N N . LEU A 1 81 ? -6.604 7.302 10.691 1.00 93.69 81 LEU A N 1
ATOM 645 C CA . LEU A 1 81 ? -7.793 7.267 11.543 1.00 93.69 81 LEU A CA 1
ATOM 646 C C . LEU A 1 81 ? -8.172 8.660 12.046 1.00 93.69 81 LEU A C 1
ATOM 648 O O . LEU A 1 81 ? -9.346 9.007 11.985 1.00 93.69 81 LEU A O 1
ATOM 652 N N . GLU A 1 82 ? -7.202 9.472 12.464 1.00 91.50 82 GLU A N 1
ATOM 653 C CA . GLU A 1 82 ? -7.416 10.857 12.911 1.00 91.50 82 GLU A CA 1
ATOM 654 C C . GLU A 1 82 ? -8.048 11.737 11.827 1.00 91.50 82 GLU A C 1
ATOM 656 O O . GLU A 1 82 ? -8.859 12.600 12.129 1.00 91.50 82 GLU A O 1
ATOM 661 N N . GLN A 1 83 ? -7.750 11.484 10.550 1.00 88.25 83 GLN A N 1
ATOM 662 C CA . GLN A 1 83 ? -8.395 12.181 9.429 1.00 88.25 83 GLN A CA 1
ATOM 663 C C . GLN A 1 83 ? -9.864 11.779 9.206 1.00 88.25 83 GLN A C 1
ATOM 665 O O . GLN A 1 83 ? -10.542 12.383 8.374 1.00 88.25 83 GLN A O 1
ATOM 670 N N . LYS A 1 84 ? -10.335 10.709 9.856 1.00 80.62 84 LYS A N 1
ATOM 671 C CA . LYS A 1 84 ? -11.670 10.116 9.664 1.00 80.62 84 LYS A CA 1
ATOM 672 C C . LYS A 1 84 ? -12.572 10.207 10.893 1.00 80.62 84 LYS A C 1
ATOM 674 O O . LYS A 1 84 ? -13.757 9.889 10.761 1.00 80.62 84 LYS A O 1
ATOM 679 N N . LEU A 1 85 ? -12.005 10.521 12.055 1.00 68.44 85 LEU A N 1
ATOM 680 C CA . LEU A 1 85 ? -12.721 10.775 13.304 1.00 68.44 85 LEU A CA 1
ATOM 681 C C . LEU A 1 85 ? -13.232 12.218 13.320 1.00 68.44 85 LEU A C 1
ATOM 683 O O . LEU A 1 85 ? -14.366 12.396 13.812 1.00 68.44 85 LEU A O 1
#